Protein AF-A0A069D655-F1 (afdb_monomer_lite)

pLDDT: mean 91.8, std 6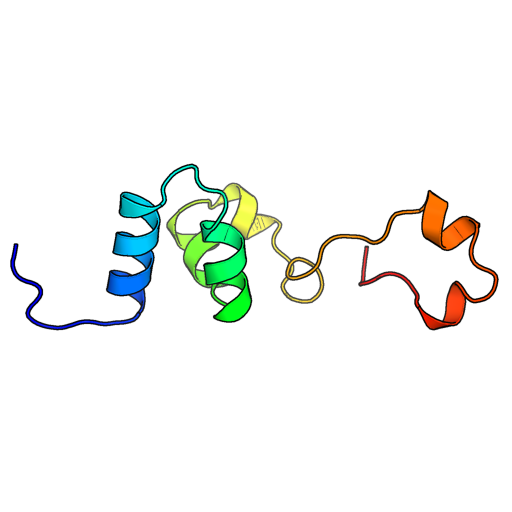.0, range [62.38, 97.25]

Structure (mmCIF, N/CA/C/O backbone):
data_AF-A0A069D655-F1
#
_entry.id   AF-A0A069D655-F1
#
loop_
_atom_site.group_PDB
_atom_site.id
_atom_site.type_symbol
_atom_site.label_atom_id
_atom_site.label_alt_id
_atom_site.label_comp_id
_atom_site.label_asym_id
_atom_site.label_entity_id
_atom_site.label_seq_id
_atom_site.pdbx_PDB_ins_code
_atom_site.Cartn_x
_atom_site.Cartn_y
_atom_site.Cartn_z
_atom_site.occupancy
_atom_site.B_iso_or_equiv
_atom_site.auth_seq_id
_atom_site.auth_comp_id
_atom_site.auth_asym_id
_atom_site.auth_atom_id
_atom_site.pdbx_PDB_model_num
ATOM 1 N N . MET A 1 1 ? -25.363 -1.831 15.913 1.00 62.38 1 MET A N 1
ATOM 2 C CA . MET A 1 1 ? -24.838 -0.583 16.513 1.00 62.38 1 MET A CA 1
ATOM 3 C C . MET A 1 1 ? -25.102 0.543 15.526 1.00 62.38 1 MET A C 1
ATOM 5 O O . MET A 1 1 ? -24.808 0.354 14.356 1.00 62.38 1 MET A O 1
ATOM 9 N N . LYS A 1 2 ? -25.718 1.655 15.944 1.00 74.69 2 LYS A N 1
ATOM 10 C CA . LYS A 1 2 ? -25.916 2.823 15.071 1.00 74.69 2 LYS A CA 1
ATOM 11 C C . LYS A 1 2 ? -24.687 3.720 15.217 1.00 74.69 2 LYS A C 1
ATOM 13 O O . LYS A 1 2 ? -24.393 4.126 16.337 1.00 74.69 2 LYS A O 1
ATOM 18 N N . LEU A 1 3 ? -23.961 3.981 14.130 1.00 71.94 3 LEU A N 1
ATOM 19 C CA . LEU A 1 3 ? -22.840 4.923 14.147 1.00 71.94 3 LEU A CA 1
ATOM 20 C C . LEU A 1 3 ? -23.393 6.321 14.455 1.00 71.94 3 LEU A C 1
ATOM 22 O O . LEU A 1 3 ? -24.250 6.825 13.730 1.00 71.94 3 LEU A O 1
ATOM 26 N N . THR A 1 4 ? -22.959 6.915 15.565 1.00 81.62 4 THR A N 1
ATOM 27 C CA . THR A 1 4 ? -23.340 8.283 15.965 1.00 81.62 4 THR A CA 1
ATOM 28 C C . THR A 1 4 ? -22.435 9.337 15.334 1.00 81.62 4 THR A C 1
ATOM 30 O O . THR A 1 4 ? -22.810 10.503 15.263 1.00 81.62 4 THR A O 1
ATOM 33 N N . THR A 1 5 ? -21.270 8.909 14.851 1.00 82.69 5 THR A N 1
ATOM 34 C CA . THR A 1 5 ? -20.249 9.731 14.205 1.00 82.69 5 THR A CA 1
ATOM 35 C C . THR A 1 5 ? -19.571 8.874 13.139 1.00 82.69 5 THR A C 1
ATOM 37 O O . THR A 1 5 ? -19.332 7.689 13.374 1.00 82.69 5 THR A O 1
ATOM 40 N N . VAL A 1 6 ? -19.300 9.451 11.969 1.00 85.25 6 VAL A N 1
ATOM 41 C CA . VAL A 1 6 ? -18.598 8.775 10.870 1.00 85.25 6 VAL A CA 1
ATOM 42 C C . VAL A 1 6 ? -17.278 9.495 10.650 1.00 85.25 6 VAL A C 1
ATOM 44 O O . VAL A 1 6 ? -17.271 10.668 10.281 1.00 85.25 6 VAL A O 1
ATOM 47 N N . ASP A 1 7 ? -16.182 8.788 10.893 1.00 91.25 7 ASP A N 1
ATOM 48 C CA . ASP A 1 7 ? -14.826 9.207 10.566 1.00 91.25 7 ASP A CA 1
ATOM 49 C C . ASP A 1 7 ? -14.213 8.268 9.516 1.00 91.25 7 ASP A C 1
ATOM 51 O O . ASP A 1 7 ? -14.820 7.283 9.080 1.00 91.25 7 ASP A O 1
ATOM 55 N N . GLU A 1 8 ? -13.012 8.605 9.054 1.00 92.56 8 GLU A N 1
ATOM 56 C CA . GLU A 1 8 ? -12.345 7.851 7.996 1.00 92.56 8 GLU A CA 1
ATOM 57 C C . GLU A 1 8 ? -11.973 6.424 8.431 1.00 92.56 8 GLU A C 1
ATOM 59 O O . GLU A 1 8 ? -12.054 5.489 7.633 1.00 92.56 8 GLU A O 1
ATOM 64 N N . GLU A 1 9 ? -11.662 6.225 9.713 1.00 91.75 9 GLU A N 1
ATOM 65 C CA . GLU A 1 9 ? -11.387 4.901 10.272 1.00 91.75 9 GLU A CA 1
ATOM 66 C C . GLU A 1 9 ? -12.623 3.999 10.185 1.00 91.75 9 GLU A C 1
ATOM 68 O O . GLU A 1 9 ? -12.510 2.862 9.717 1.00 91.75 9 GLU A O 1
ATOM 73 N N . GLY A 1 10 ? -13.805 4.523 10.531 1.00 92.25 10 GLY A N 1
ATOM 74 C CA . GLY A 1 10 ? -15.077 3.825 10.362 1.00 92.25 10 GLY A CA 1
ATOM 75 C C . GLY A 1 10 ? -15.370 3.481 8.901 1.00 92.25 10 GLY A C 1
ATOM 76 O O . GLY A 1 10 ? -15.757 2.351 8.602 1.00 92.25 10 GLY A O 1
ATOM 77 N N . ILE A 1 11 ? -15.111 4.407 7.970 1.00 92.19 11 ILE A N 1
ATOM 78 C CA . ILE A 1 11 ? -15.258 4.147 6.527 1.00 92.19 11 ILE A CA 1
ATOM 79 C C . ILE A 1 11 ? -14.322 3.018 6.089 1.00 92.19 11 ILE A C 1
ATOM 81 O O . ILE A 1 11 ? -14.741 2.100 5.381 1.00 92.19 11 ILE A O 1
ATOM 85 N N . PHE A 1 12 ? -13.055 3.055 6.501 1.00 95.00 12 PHE A N 1
ATOM 86 C CA . PHE A 1 12 ? -12.112 2.000 6.165 1.00 95.00 12 PHE A CA 1
ATOM 87 C C . PHE A 1 12 ? -12.530 0.657 6.758 1.00 95.00 12 PHE A C 1
ATOM 89 O O . PHE A 1 12 ? -12.368 -0.362 6.088 1.00 95.00 12 PHE A O 1
ATOM 96 N N . ASP A 1 13 ? -13.032 0.617 7.983 1.00 92.44 13 ASP A N 1
ATOM 97 C CA . ASP A 1 13 ? -13.449 -0.637 8.603 1.00 92.44 13 ASP A CA 1
ATOM 98 C C . ASP A 1 13 ? -14.675 -1.236 7.900 1.00 92.44 13 ASP A C 1
ATOM 100 O O . ASP A 1 13 ? -14.675 -2.437 7.626 1.00 92.44 13 ASP A O 1
ATOM 104 N N . GLU A 1 14 ? -15.656 -0.421 7.494 1.00 92.81 14 GLU A N 1
ATOM 105 C CA . GLU A 1 14 ? -16.784 -0.919 6.693 1.00 92.81 14 GLU A CA 1
ATOM 106 C C . GLU A 1 14 ? -16.347 -1.419 5.317 1.00 92.81 14 GLU A C 1
ATOM 108 O O . GLU A 1 14 ? -16.734 -2.513 4.913 1.00 92.81 14 GLU A O 1
ATOM 113 N N . TYR A 1 15 ? -15.463 -0.696 4.623 1.00 95.06 15 TYR A N 1
ATOM 114 C CA . TYR A 1 15 ? -14.902 -1.167 3.352 1.00 95.06 15 TYR A CA 1
ATOM 115 C C . TYR A 1 15 ? -14.168 -2.505 3.493 1.00 95.06 15 TYR A C 1
ATOM 117 O O . TYR A 1 15 ? -14.184 -3.318 2.573 1.00 95.06 15 TYR A O 1
ATOM 125 N N . ALA A 1 16 ? -13.479 -2.723 4.617 1.00 93.81 16 ALA A N 1
ATOM 126 C CA . ALA A 1 16 ? -12.761 -3.967 4.865 1.00 93.81 16 ALA A CA 1
ATOM 127 C C . ALA A 1 16 ? -13.704 -5.148 5.131 1.00 93.81 16 ALA A C 1
ATOM 129 O O . ALA A 1 16 ? -13.346 -6.274 4.790 1.00 93.81 16 ALA A O 1
ATOM 130 N N . ARG A 1 17 ? -14.870 -4.896 5.741 1.00 94.12 17 ARG A N 1
ATOM 131 C CA . ARG A 1 17 ? -15.898 -5.910 6.008 1.00 94.12 17 ARG A CA 1
ATOM 132 C C . ARG A 1 17 ? -16.703 -6.250 4.762 1.00 94.12 17 ARG A C 1
ATOM 134 O O . ARG A 1 17 ? -16.786 -7.421 4.415 1.00 94.12 17 ARG A O 1
ATOM 141 N N . GLU A 1 18 ? -17.260 -5.232 4.113 1.00 96.19 18 GLU A N 1
ATOM 142 C CA . GLU A 1 18 ? -18.189 -5.404 2.995 1.00 96.19 18 GLU A CA 1
ATOM 143 C C . GLU A 1 18 ? -17.482 -5.964 1.761 1.00 96.19 18 GLU A C 1
ATOM 145 O O . GLU A 1 18 ? -17.941 -6.933 1.176 1.00 96.19 18 GLU A O 1
ATOM 150 N N . LEU A 1 19 ? -16.321 -5.402 1.406 1.00 96.44 19 LEU A N 1
ATOM 151 C CA . LEU A 1 19 ? -15.595 -5.746 0.175 1.00 96.44 19 LEU A CA 1
ATOM 152 C C . LEU A 1 19 ? -14.408 -6.681 0.444 1.00 96.44 19 LEU A C 1
ATOM 154 O O . LEU A 1 19 ? -13.370 -6.626 -0.233 1.00 96.44 19 LEU A O 1
ATOM 158 N N . CYS A 1 20 ? -14.506 -7.494 1.498 1.00 95.44 20 CYS A N 1
ATOM 159 C CA . CYS A 1 20 ? -13.441 -8.409 1.879 1.00 95.44 20 CYS A CA 1
ATOM 160 C C . CYS A 1 20 ? -13.198 -9.437 0.764 1.00 95.44 20 CYS A C 1
ATOM 162 O O . CYS A 1 20 ? -14.110 -10.13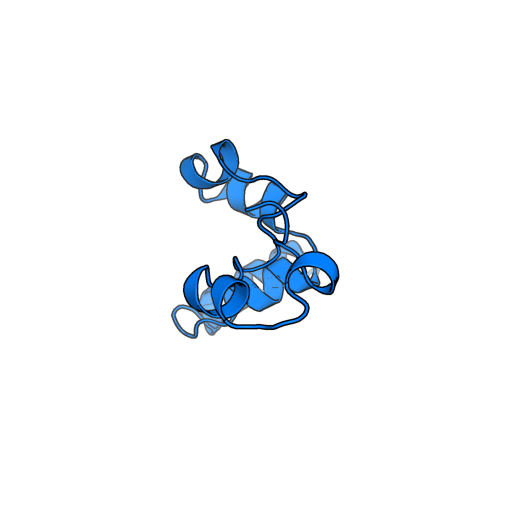2 0.334 1.00 95.44 20 CYS A O 1
ATOM 164 N N . GLY A 1 21 ? -11.953 -9.554 0.297 1.00 94.62 21 GLY A N 1
ATOM 165 C CA . GLY A 1 21 ? -11.599 -10.476 -0.789 1.00 94.62 21 GLY A CA 1
ATOM 166 C C . GLY A 1 21 ? -11.848 -9.938 -2.203 1.00 94.62 21 GLY A C 1
ATOM 167 O O . GLY A 1 21 ? -11.436 -10.579 -3.162 1.00 94.62 21 GLY A O 1
ATOM 168 N N . GLU A 1 22 ? -12.405 -8.735 -2.354 1.00 96.75 22 GLU A N 1
ATOM 169 C CA . GLU A 1 22 ? -12.715 -8.136 -3.664 1.00 96.75 22 GLU A CA 1
ATOM 170 C C . GLU A 1 22 ? -11.606 -7.217 -4.207 1.00 96.75 22 GLU A C 1
ATOM 172 O O . GLU A 1 22 ? -11.831 -6.368 -5.065 1.00 96.75 22 GLU A O 1
ATOM 177 N N . PHE A 1 23 ? -10.380 -7.343 -3.689 1.00 93.12 23 PHE A N 1
ATOM 178 C CA . PHE A 1 23 ? -9.182 -6.619 -4.154 1.00 93.12 23 PHE A CA 1
ATOM 179 C C . PHE A 1 23 ? -9.255 -5.073 -4.110 1.00 93.12 23 PHE A C 1
ATOM 181 O O . PHE A 1 23 ? -8.316 -4.391 -4.522 1.00 93.12 23 PHE A O 1
ATOM 188 N N . SER A 1 24 ? -10.311 -4.496 -3.535 1.00 94.62 24 SER A N 1
ATOM 189 C CA . SER A 1 24 ? -10.541 -3.046 -3.452 1.00 94.62 24 SER A CA 1
ATOM 190 C C . SER A 1 24 ? -9.704 -2.362 -2.362 1.00 94.62 24 SER A C 1
ATOM 192 O O . SER A 1 24 ? -9.338 -1.186 -2.478 1.00 94.62 24 SER A O 1
ATOM 194 N N . ARG A 1 25 ? -9.340 -3.111 -1.310 1.00 94.81 25 ARG A N 1
ATOM 195 C CA . ARG A 1 25 ? -8.688 -2.582 -0.104 1.00 94.81 25 ARG A CA 1
ATOM 196 C C . ARG A 1 25 ? -7.386 -1.840 -0.395 1.00 94.81 25 ARG A C 1
ATOM 198 O O . ARG A 1 25 ? -7.154 -0.770 0.161 1.00 94.81 25 ARG A O 1
ATOM 205 N N . TRP A 1 26 ? -6.547 -2.386 -1.274 1.00 93.00 26 TRP A N 1
ATOM 206 C CA . TRP A 1 26 ? -5.260 -1.774 -1.609 1.00 93.00 26 TRP A CA 1
ATOM 207 C C . TRP A 1 26 ? -5.440 -0.411 -2.286 1.00 93.00 26 TRP A C 1
ATOM 209 O O . TRP A 1 26 ? -4.781 0.557 -1.913 1.00 93.00 26 TRP A O 1
ATOM 219 N N . ALA A 1 27 ? -6.349 -0.315 -3.260 1.00 94.69 27 ALA A N 1
ATOM 220 C CA . ALA A 1 27 ? 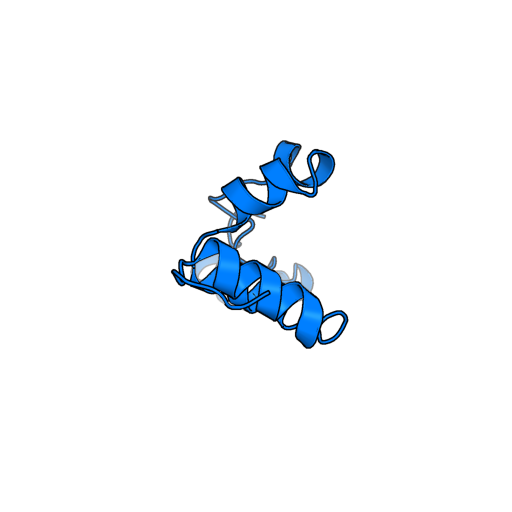-6.606 0.928 -3.983 1.00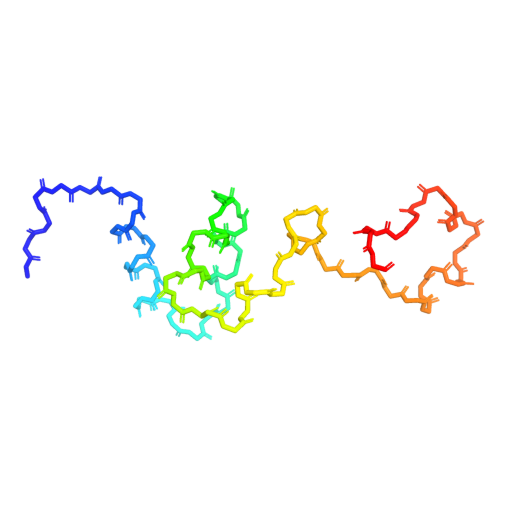 94.69 27 ALA A CA 1
ATOM 221 C C . ALA A 1 27 ? -7.188 2.016 -3.064 1.00 94.69 27 ALA A C 1
ATOM 223 O O . ALA A 1 27 ? -6.780 3.175 -3.158 1.00 94.69 27 ALA A O 1
ATOM 224 N N . LEU A 1 28 ? -8.081 1.635 -2.142 1.00 96.38 28 LEU A N 1
ATOM 225 C CA . LEU A 1 28 ? -8.645 2.538 -1.136 1.00 96.38 28 LEU A CA 1
ATOM 226 C C . LEU A 1 28 ? -7.563 3.127 -0.222 1.00 96.38 28 LEU A C 1
ATOM 228 O O . LEU A 1 28 ? -7.472 4.340 -0.081 1.00 96.38 28 LEU A O 1
ATOM 232 N N . LEU A 1 29 ? -6.721 2.288 0.381 1.00 96.31 29 LEU A N 1
ATOM 233 C CA . LEU A 1 29 ? -5.683 2.783 1.290 1.00 96.31 29 LEU A CA 1
ATOM 234 C C . LEU A 1 29 ? -4.624 3.611 0.547 1.00 96.31 29 LEU A C 1
ATOM 236 O O . LEU A 1 29 ? -4.163 4.631 1.053 1.00 96.31 29 LEU A O 1
ATOM 240 N N . LYS A 1 30 ? -4.293 3.222 -0.691 1.00 96.00 30 LYS A N 1
ATOM 241 C CA . LYS A 1 30 ? -3.365 3.957 -1.556 1.00 96.00 30 LYS A CA 1
ATOM 242 C C . LYS A 1 30 ? -3.842 5.378 -1.856 1.00 96.00 30 LYS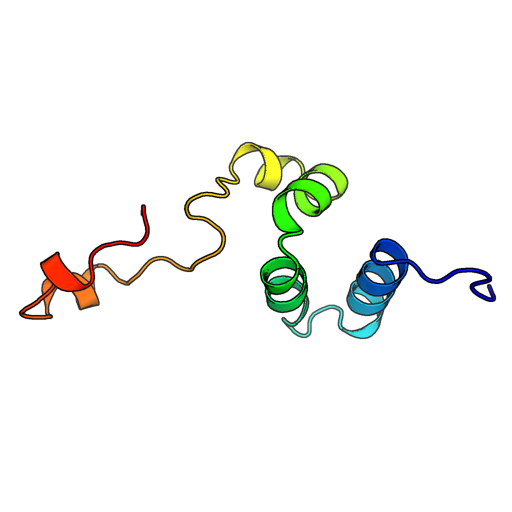 A C 1
ATOM 244 O O . LYS A 1 30 ? -3.041 6.306 -1.750 1.00 96.00 30 LYS A O 1
ATOM 249 N N . ARG A 1 31 ? -5.106 5.551 -2.269 1.00 95.88 31 ARG A N 1
ATOM 250 C CA . ARG A 1 31 ? -5.636 6.870 -2.670 1.00 95.88 31 ARG A CA 1
ATOM 251 C C . ARG A 1 31 ? -5.716 7.852 -1.499 1.00 95.88 31 ARG A C 1
ATOM 253 O O . ARG A 1 31 ? -5.589 9.047 -1.719 1.00 95.88 31 ARG A O 1
ATOM 260 N N . HIS A 1 32 ? -5.873 7.330 -0.285 1.00 96.50 32 HIS A N 1
ATOM 261 C CA . HIS A 1 32 ? -5.950 8.106 0.954 1.00 96.50 32 HIS A CA 1
ATOM 262 C C . HIS A 1 32 ? -4.619 8.202 1.705 1.00 96.50 32 HIS A C 1
ATOM 264 O O . HIS A 1 32 ? -4.578 8.734 2.803 1.00 96.50 32 HIS A O 1
ATOM 270 N N . LYS A 1 33 ? -3.521 7.689 1.131 1.00 95.94 33 LYS A N 1
ATOM 271 C CA . LYS A 1 33 ? -2.187 7.706 1.759 1.00 95.94 33 LYS A CA 1
ATOM 272 C C . LYS A 1 33 ? -2.161 7.109 3.177 1.00 95.94 33 LYS A C 1
ATOM 274 O O . LYS A 1 33 ? -1.464 7.598 4.054 1.00 95.94 33 LYS A O 1
ATOM 279 N N . ALA A 1 34 ? -2.899 6.017 3.373 1.00 96.75 34 ALA A N 1
ATOM 280 C CA . ALA A 1 34 ? -3.142 5.430 4.690 1.00 96.75 34 ALA A CA 1
ATOM 281 C C . ALA A 1 34 ? -2.358 4.127 4.955 1.00 96.75 34 ALA A C 1
ATOM 283 O O . ALA A 1 34 ? -2.688 3.390 5.885 1.00 96.75 34 ALA A O 1
ATOM 284 N N . PHE A 1 35 ? -1.366 3.762 4.133 1.00 96.62 35 PHE A N 1
ATOM 285 C CA . PHE A 1 35 ? -0.680 2.476 4.317 1.00 96.62 35 PHE A CA 1
ATOM 286 C C . PHE A 1 35 ? 0.133 2.423 5.607 1.00 96.62 35 PHE A C 1
ATOM 288 O O . PHE A 1 35 ? 0.024 1.439 6.326 1.00 96.62 35 PHE A O 1
ATOM 295 N N . GLU A 1 36 ? 0.907 3.454 5.916 1.00 94.81 36 GLU A N 1
ATOM 296 C CA . GLU A 1 36 ? 1.784 3.526 7.083 1.00 94.81 36 GLU A CA 1
ATOM 297 C C . GLU A 1 36 ? 0.997 3.254 8.373 1.00 94.81 36 GLU A C 1
ATOM 299 O O . GLU A 1 36 ? 1.302 2.309 9.106 1.00 94.81 36 GLU A O 1
ATOM 304 N N . ASP A 1 37 ? -0.089 4.002 8.578 1.00 95.19 37 ASP A N 1
ATOM 305 C CA . ASP A 1 37 ? -0.927 3.892 9.771 1.00 95.19 37 ASP A CA 1
ATOM 306 C C . ASP A 1 37 ? -1.666 2.551 9.836 1.00 95.19 37 ASP A C 1
ATOM 308 O O . ASP A 1 37 ? -1.713 1.896 10.881 1.00 95.19 37 ASP A O 1
ATOM 312 N N . ARG A 1 38 ? -2.248 2.096 8.718 1.00 95.56 38 ARG A N 1
ATOM 313 C CA . ARG A 1 38 ? -3.061 0.868 8.707 1.00 95.56 38 ARG A CA 1
ATOM 314 C C . ARG A 1 38 ? -2.187 -0.386 8.769 1.00 95.56 38 ARG A C 1
ATOM 316 O O . ARG A 1 38 ? -2.561 -1.352 9.432 1.00 95.56 38 ARG A O 1
ATOM 323 N N . LEU A 1 39 ? -1.014 -0.391 8.136 1.00 96.06 39 LEU A N 1
ATOM 324 C CA . LEU A 1 39 ? -0.057 -1.491 8.259 1.00 96.06 39 LEU A CA 1
ATOM 325 C C . LEU A 1 39 ? 0.481 -1.576 9.687 1.00 96.06 39 LEU A C 1
ATOM 327 O O . LEU A 1 39 ? 0.532 -2.677 10.227 1.00 96.06 39 LEU A O 1
ATOM 331 N N . ALA A 1 40 ? 0.807 -0.451 10.333 1.00 95.88 40 ALA A N 1
ATOM 332 C CA . ALA A 1 40 ? 1.256 -0.457 11.725 1.00 95.88 40 ALA A CA 1
ATOM 333 C C . ALA A 1 40 ? 0.214 -1.080 12.674 1.00 95.88 40 ALA A C 1
ATOM 335 O O . ALA A 1 40 ? 0.576 -1.853 13.559 1.00 95.88 40 ALA A O 1
ATOM 336 N N . LYS A 1 41 ? -1.080 -0.803 12.453 1.00 95.00 41 LYS A N 1
ATOM 337 C CA . LYS A 1 41 ? -2.180 -1.346 13.269 1.00 95.00 41 LYS A CA 1
ATOM 338 C C . LYS A 1 41 ? -2.449 -2.836 13.036 1.00 95.00 41 LYS A C 1
ATOM 340 O O . LYS A 1 41 ? -2.727 -3.554 13.991 1.00 95.00 41 LYS A O 1
ATOM 345 N N . TYR A 1 42 ? -2.409 -3.300 11.784 1.00 94.06 42 TYR A N 1
ATOM 346 C CA . TYR A 1 42 ? -2.970 -4.613 11.423 1.00 94.06 42 TYR A CA 1
ATOM 347 C C . TYR A 1 42 ? -1.967 -5.595 10.798 1.00 94.06 42 TYR A C 1
ATOM 349 O O . TYR A 1 42 ? -2.272 -6.779 10.674 1.00 94.06 42 TYR A O 1
ATOM 357 N N . ASN A 1 43 ? -0.776 -5.145 10.393 1.00 94.88 43 ASN A N 1
ATOM 358 C CA . ASN A 1 43 ? 0.258 -5.989 9.791 1.00 94.88 43 ASN A CA 1
ATOM 359 C C . ASN A 1 43 ? 1.670 -5.464 10.102 1.00 94.88 43 ASN A C 1
ATOM 361 O O . ASN A 1 43 ? 2.375 -4.938 9.237 1.00 94.88 43 ASN A O 1
ATOM 365 N N . VAL A 1 44 ? 2.097 -5.663 11.351 1.00 95.50 44 VAL A N 1
ATOM 366 C CA . VAL A 1 44 ? 3.393 -5.193 11.873 1.00 95.50 44 VAL A CA 1
ATOM 367 C C . VAL A 1 44 ? 4.594 -5.669 11.050 1.00 95.50 44 VAL A C 1
ATOM 369 O O . VAL A 1 44 ? 5.573 -4.942 10.902 1.00 95.50 44 VAL A O 1
ATOM 372 N N . ARG A 1 45 ? 4.508 -6.864 10.450 1.00 96.12 45 ARG A N 1
ATOM 373 C CA . ARG A 1 45 ? 5.564 -7.396 9.580 1.00 96.12 45 ARG A CA 1
ATOM 374 C C . ARG A 1 45 ? 5.706 -6.562 8.310 1.00 96.12 45 ARG A C 1
ATOM 376 O O . ARG A 1 45 ? 6.821 -6.224 7.931 1.00 96.12 45 ARG A O 1
ATOM 383 N N . ALA A 1 46 ? 4.593 -6.248 7.650 1.00 95.25 46 ALA A N 1
ATOM 384 C CA . ALA A 1 46 ? 4.615 -5.409 6.458 1.00 95.25 46 ALA A CA 1
ATOM 385 C C . ALA A 1 46 ? 4.997 -3.963 6.797 1.00 95.25 46 ALA A C 1
ATOM 387 O O . ALA A 1 46 ? 5.765 -3.362 6.053 1.00 95.25 46 ALA A O 1
ATOM 388 N N . ALA A 1 47 ? 4.529 -3.436 7.934 1.00 97.25 47 ALA A N 1
ATOM 389 C CA . ALA A 1 47 ? 4.882 -2.097 8.403 1.00 97.25 47 ALA A CA 1
ATOM 390 C C . ALA A 1 47 ? 6.402 -1.916 8.540 1.00 97.25 47 ALA A C 1
ATOM 392 O O . ALA A 1 47 ? 6.943 -0.924 8.065 1.00 97.25 47 ALA A O 1
ATOM 393 N N . ALA A 1 48 ? 7.103 -2.912 9.095 1.00 97.00 48 ALA A N 1
ATOM 394 C CA . ALA A 1 48 ? 8.557 -2.870 9.271 1.00 97.00 48 ALA A CA 1
ATOM 395 C C . ALA A 1 48 ? 9.354 -2.801 7.953 1.00 97.00 48 ALA A C 1
ATOM 397 O O . ALA A 1 48 ? 10.521 -2.421 7.958 1.00 97.00 48 ALA A O 1
ATOM 398 N N . SER A 1 49 ? 8.759 -3.197 6.826 1.00 95.31 49 SER A N 1
ATOM 399 C CA . SER A 1 49 ? 9.402 -3.179 5.503 1.00 95.31 49 SER A CA 1
ATOM 400 C C . SER A 1 49 ? 8.804 -2.142 4.552 1.00 9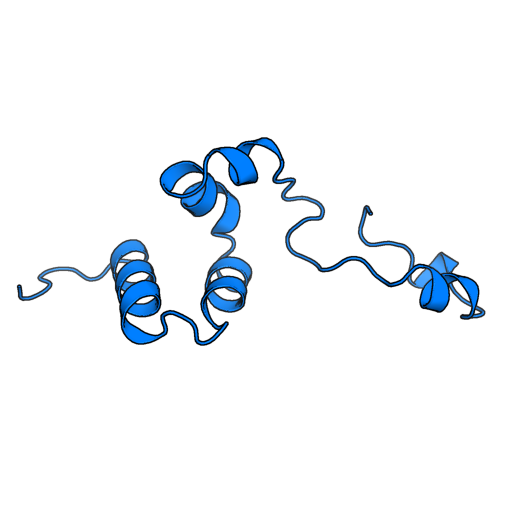5.31 49 SER A C 1
ATOM 402 O O . SER A 1 49 ? 9.280 -2.012 3.424 1.00 95.31 49 SER A O 1
ATOM 404 N N . PHE A 1 50 ? 7.761 -1.422 4.973 1.00 95.75 50 PHE A N 1
ATOM 405 C CA . PHE A 1 50 ? 7.087 -0.450 4.128 1.00 95.75 50 PHE A CA 1
ATOM 406 C C . PHE A 1 50 ? 7.925 0.823 4.003 1.00 95.75 50 PHE A C 1
ATOM 408 O O . PHE A 1 50 ? 8.273 1.466 4.989 1.00 95.75 50 PHE A O 1
ATOM 415 N N . ASN A 1 51 ? 8.219 1.206 2.766 1.00 94.81 51 ASN A N 1
ATOM 416 C CA . ASN A 1 51 ? 8.881 2.452 2.423 1.00 94.81 51 ASN A CA 1
ATOM 417 C C . ASN A 1 51 ? 7.930 3.319 1.589 1.00 94.81 51 ASN A C 1
ATOM 419 O O . ASN A 1 51 ? 7.647 3.020 0.424 1.00 94.81 51 ASN A O 1
ATOM 423 N N . SER A 1 52 ? 7.473 4.418 2.184 1.00 93.81 52 SER A N 1
ATOM 424 C CA . SER A 1 52 ? 6.517 5.352 1.591 1.00 93.81 52 SER A CA 1
ATOM 425 C C . SER A 1 52 ? 7.015 6.026 0.310 1.00 93.81 52 SER A C 1
ATOM 427 O O . SER A 1 52 ? 6.195 6.398 -0.531 1.00 93.81 52 SER A O 1
ATOM 429 N N . SER A 1 53 ? 8.333 6.116 0.091 1.00 92.44 53 SER A N 1
ATOM 430 C CA . SER A 1 53 ? 8.883 6.700 -1.137 1.00 92.44 53 SER A CA 1
ATOM 431 C C . SER A 1 53 ? 8.701 5.810 -2.370 1.00 92.44 53 SER A C 1
ATOM 433 O O . SER A 1 53 ? 8.709 6.326 -3.484 1.00 92.44 53 SER A O 1
ATOM 435 N N . LYS A 1 54 ? 8.484 4.495 -2.195 1.00 92.12 54 LYS A N 1
ATOM 436 C CA . LYS A 1 54 ? 8.381 3.528 -3.309 1.00 92.12 54 LYS A CA 1
ATOM 437 C C . LYS A 1 54 ? 7.147 2.621 -3.274 1.00 92.12 54 LYS A C 1
ATOM 439 O O . LYS A 1 54 ? 6.561 2.324 -4.314 1.00 92.12 54 LYS A O 1
ATOM 444 N N . ASN A 1 55 ? 6.682 2.198 -2.096 1.00 94.50 55 ASN A N 1
ATOM 445 C CA . ASN A 1 55 ? 5.686 1.123 -1.966 1.00 94.50 55 ASN A CA 1
ATOM 446 C C . ASN A 1 55 ? 4.233 1.527 -2.246 1.00 94.50 55 ASN A C 1
ATOM 448 O O . ASN A 1 55 ? 3.348 0.672 -2.289 1.00 94.50 55 ASN A O 1
ATOM 452 N N . TYR A 1 56 ? 3.984 2.801 -2.542 1.00 94.94 56 TYR A N 1
ATOM 453 C CA . TYR A 1 56 ? 2.707 3.234 -3.106 1.00 94.94 56 TYR A CA 1
ATOM 454 C C . TYR A 1 56 ? 2.520 2.801 -4.566 1.00 94.94 56 TYR A C 1
ATOM 456 O O . TYR A 1 56 ? 1.385 2.730 -5.052 1.00 94.94 56 TYR A O 1
ATOM 464 N N . LEU A 1 57 ? 3.601 2.504 -5.285 1.00 92.81 57 LEU A N 1
ATOM 465 C CA . LEU A 1 57 ? 3.576 2.103 -6.688 1.00 92.81 57 LEU A CA 1
ATOM 466 C C . LEU A 1 57 ? 4.105 0.671 -6.851 1.00 92.81 57 LEU A C 1
ATOM 468 O O . LEU A 1 57 ? 4.853 0.165 -6.014 1.00 92.81 57 LEU A O 1
ATOM 472 N N . ARG A 1 58 ? 3.668 0.000 -7.923 1.00 91.06 58 ARG A N 1
ATOM 473 C CA . ARG A 1 58 ? 4.173 -1.327 -8.300 1.00 91.06 58 ARG A CA 1
ATOM 474 C C . ARG A 1 58 ? 5.491 -1.159 -9.065 1.00 91.06 58 ARG A C 1
ATOM 476 O O . ARG A 1 58 ? 5.553 -0.216 -9.852 1.00 91.06 58 ARG A O 1
ATOM 483 N N . PRO A 1 59 ? 6.493 -2.032 -8.868 1.00 92.19 59 PRO A N 1
ATOM 484 C CA . PRO A 1 59 ? 7.713 -2.011 -9.671 1.00 92.19 59 PRO A CA 1
ATOM 485 C C . PRO A 1 59 ? 7.389 -2.112 -11.161 1.00 92.19 59 PRO A C 1
ATOM 487 O O . PRO A 1 59 ? 6.472 -2.845 -11.542 1.00 92.19 59 PRO A O 1
ATOM 490 N N . ILE A 1 60 ? 8.152 -1.404 -11.989 1.00 91.12 60 ILE A N 1
ATOM 491 C CA . ILE A 1 60 ? 8.136 -1.628 -13.436 1.00 91.12 60 ILE A CA 1
ATOM 492 C C . ILE A 1 60 ? 8.945 -2.898 -13.729 1.00 91.12 60 ILE A C 1
ATOM 494 O O . ILE A 1 60 ? 9.963 -3.149 -13.086 1.00 91.12 60 ILE A O 1
ATOM 498 N N . SER A 1 61 ? 8.465 -3.726 -14.661 1.00 91.19 61 SER A N 1
ATOM 499 C CA . SER A 1 61 ? 9.160 -4.959 -15.047 1.00 91.19 61 SER A CA 1
ATOM 500 C C . SER A 1 61 ? 10.554 -4.654 -15.596 1.00 91.19 61 SER A C 1
ATOM 502 O O . SER A 1 61 ? 10.703 -3.771 -16.443 1.00 91.19 61 SER A O 1
ATOM 504 N N . TYR A 1 62 ? 11.551 -5.426 -15.162 1.00 91.12 62 TYR A N 1
ATOM 505 C CA . TYR A 1 62 ? 12.906 -5.340 -15.704 1.00 91.12 62 TYR A CA 1
ATOM 506 C C . TYR A 1 62 ? 12.926 -5.637 -17.206 1.00 91.12 62 TYR A C 1
ATOM 508 O O . TYR A 1 62 ? 13.509 -4.871 -17.965 1.00 91.12 62 TYR A O 1
ATOM 516 N N . ASP A 1 63 ? 12.219 -6.684 -17.643 1.00 93.94 63 ASP A N 1
ATOM 517 C CA . ASP A 1 63 ? 12.158 -7.062 -19.058 1.00 93.94 63 ASP A CA 1
ATOM 518 C C . ASP A 1 63 ? 11.627 -5.908 -19.913 1.00 93.94 63 ASP A C 1
ATOM 520 O O . ASP A 1 63 ? 12.193 -5.606 -20.958 1.00 93.94 63 ASP A O 1
ATOM 524 N N . PHE A 1 64 ? 10.603 -5.200 -19.425 1.00 92.75 64 PHE A N 1
ATOM 525 C CA . PHE A 1 64 ? 10.069 -4.022 -20.107 1.00 92.75 64 PHE A CA 1
ATOM 526 C C . PHE A 1 64 ? 11.117 -2.909 -20.202 1.00 92.75 64 PHE A C 1
ATOM 528 O O . PHE A 1 64 ? 11.378 -2.408 -21.291 1.00 92.75 64 PHE A O 1
ATOM 535 N N . LEU A 1 65 ? 11.757 -2.556 -19.081 1.00 91.56 65 LEU A N 1
ATOM 536 C CA . LEU A 1 65 ? 12.773 -1.501 -19.051 1.00 91.56 65 LEU A CA 1
ATOM 537 C C . LEU A 1 65 ? 14.000 -1.836 -19.906 1.00 91.56 65 LEU A C 1
ATOM 539 O O . LEU A 1 65 ? 14.590 -0.939 -20.488 1.00 91.56 65 LEU A O 1
ATOM 543 N N . SER A 1 66 ? 14.366 -3.113 -20.021 1.00 91.69 66 SER A N 1
ATOM 544 C CA . SER A 1 66 ? 15.491 -3.555 -20.855 1.00 91.69 66 SER A CA 1
ATOM 545 C C . SER A 1 66 ? 15.213 -3.513 -22.362 1.00 91.69 66 SER A C 1
ATOM 547 O O . SER A 1 66 ? 16.149 -3.603 -23.152 1.00 91.69 66 SER A O 1
ATOM 549 N N . GLN A 1 67 ? 13.941 -3.417 -22.761 1.00 94.44 67 GLN A N 1
ATOM 550 C CA . GLN A 1 67 ? 13.508 -3.493 -24.159 1.00 94.44 67 GLN A CA 1
ATOM 551 C C . GLN A 1 67 ? 13.134 -2.137 -24.756 1.00 94.44 67 GLN A C 1
ATOM 553 O O . GLN A 1 67 ? 13.120 -2.006 -25.977 1.00 94.44 67 GLN A O 1
ATOM 558 N N . ILE A 1 68 ? 12.785 -1.152 -23.927 1.00 92.69 68 ILE A N 1
ATOM 559 C CA . ILE A 1 68 ? 12.421 0.182 -24.406 1.00 92.69 68 ILE A CA 1
ATOM 560 C C . ILE A 1 68 ? 13.667 1.021 -24.701 1.00 92.69 68 ILE A C 1
ATOM 562 O O . ILE A 1 68 ? 14.611 1.056 -23.914 1.00 92.69 68 ILE A O 1
ATOM 566 N N . ASP A 1 69 ? 13.638 1.758 -25.809 1.00 93.31 69 ASP A N 1
ATOM 567 C CA . ASP A 1 69 ? 14.770 2.589 -26.242 1.00 93.31 69 ASP A CA 1
ATOM 568 C C . ASP A 1 69 ? 15.005 3.813 -25.333 1.00 93.31 69 ASP A C 1
ATOM 570 O O . ASP A 1 69 ? 16.082 4.406 -25.353 1.00 93.31 69 ASP A O 1
ATOM 574 N N . ASN A 1 70 ? 14.011 4.201 -24.525 1.00 89.94 70 ASN A N 1
ATOM 575 C CA . ASN A 1 70 ? 14.066 5.347 -23.614 1.00 89.94 70 ASN A CA 1
ATOM 576 C C . ASN A 1 70 ? 13.909 4.950 -22.137 1.00 89.94 70 ASN A C 1
ATOM 578 O O . ASN A 1 70 ? 13.233 5.623 -21.356 1.00 89.94 70 ASN A O 1
ATOM 582 N N . ALA A 1 71 ? 14.562 3.857 -21.739 1.00 87.81 71 ALA A N 1
ATOM 583 C CA . ALA A 1 71 ? 14.564 3.372 -20.359 1.00 87.81 71 ALA A CA 1
ATOM 584 C C . ALA A 1 71 ? 14.986 4.443 -19.339 1.00 87.81 71 ALA A C 1
ATOM 586 O O . ALA A 1 71 ? 14.370 4.550 -18.278 1.00 87.81 71 ALA A O 1
ATOM 587 N N . ASP A 1 72 ? 15.975 5.272 -19.682 1.00 86.12 72 ASP A N 1
ATOM 588 C CA . ASP A 1 72 ? 16.486 6.339 -18.813 1.00 86.12 72 ASP A CA 1
ATOM 589 C C . ASP A 1 72 ? 15.466 7.469 -18.573 1.00 86.12 72 ASP A C 1
ATOM 591 O O . ASP A 1 72 ? 15.528 8.142 -17.546 1.00 86.12 72 ASP A O 1
ATOM 595 N N . GLU A 1 73 ? 14.511 7.674 -19.491 1.00 88.00 73 GLU A N 1
ATOM 596 C CA . GLU A 1 73 ? 13.456 8.689 -19.354 1.00 88.00 73 GLU A CA 1
ATOM 597 C C . GLU A 1 73 ? 12.362 8.237 -18.376 1.00 88.00 73 GLU A C 1
ATOM 599 O O . GLU A 1 73 ? 11.893 9.024 -17.552 1.00 88.00 73 GLU A O 1
ATOM 604 N N . TYR A 1 74 ? 11.956 6.966 -18.451 1.00 81.50 74 TYR A N 1
ATOM 605 C CA . TYR A 1 74 ? 10.882 6.427 -17.613 1.00 81.50 74 TYR A CA 1
ATOM 606 C C . TYR A 1 74 ? 11.375 5.874 -16.267 1.00 81.50 74 TYR A C 1
ATOM 608 O O . TYR A 1 74 ? 10.651 5.972 -15.274 1.00 81.50 74 TYR A O 1
ATOM 616 N N . GLY A 1 75 ? 12.600 5.341 -16.220 1.00 81.12 75 GLY A N 1
ATOM 617 C CA . GLY A 1 75 ? 13.297 4.890 -15.014 1.00 81.12 75 GLY A CA 1
ATOM 618 C C . GLY A 1 75 ? 12.583 3.801 -14.197 1.00 81.12 75 GLY A C 1
ATOM 619 O O . GLY A 1 75 ? 11.530 3.278 -14.564 1.00 81.12 75 GLY A O 1
ATOM 620 N N . THR A 1 76 ? 13.161 3.451 -13.041 1.00 84.75 76 THR A N 1
ATOM 621 C CA . THR A 1 76 ? 12.465 2.663 -12.008 1.00 84.75 76 THR A CA 1
ATOM 622 C C . THR A 1 76 ? 11.859 3.600 -10.967 1.00 84.75 76 THR A C 1
ATOM 624 O O . THR A 1 76 ? 12.394 4.660 -10.646 1.00 84.75 76 THR A O 1
ATOM 627 N N . ASN A 1 77 ? 10.741 3.203 -10.367 1.00 86.06 77 ASN A N 1
ATOM 628 C CA . ASN A 1 77 ? 10.100 3.937 -9.276 1.00 86.06 77 ASN A CA 1
ATOM 629 C C . ASN A 1 77 ? 10.723 3.624 -7.901 1.00 86.06 77 ASN A C 1
ATOM 631 O O . ASN A 1 77 ? 10.006 3.428 -6.916 1.00 86.06 77 ASN A O 1
ATOM 635 N N . GLY A 1 78 ? 12.057 3.564 -7.838 1.00 84.06 78 GLY A N 1
ATOM 636 C CA . GLY A 1 78 ? 12.814 3.299 -6.609 1.00 84.06 78 GLY A CA 1
ATOM 637 C C . GLY A 1 78 ? 12.887 1.822 -6.208 1.00 84.06 78 GLY A C 1
ATOM 638 O O . GLY A 1 78 ? 13.108 1.519 -5.028 1.00 84.06 78 GLY A O 1
ATOM 639 N N . TYR A 1 79 ? 12.666 0.922 -7.169 1.00 85.00 79 TYR A N 1
ATOM 640 C CA . TYR A 1 79 ? 12.880 -0.522 -7.042 1.00 85.00 79 TYR A CA 1
ATOM 641 C C . TYR A 1 79 ? 14.117 -0.962 -7.810 1.00 85.00 79 TYR A C 1
ATOM 643 O O . TYR A 1 79 ? 14.450 -0.284 -8.812 1.00 85.00 79 TYR A O 1
#

Radius of gyration: 17.01 Å; chains: 1; bounding box: 42×20×43 Å

Sequence (79 aa):
MKLTTVDEEGIFDEYARELCGEFSRWALLKRHKAFEDRLAKYNVRAAASFNSSKNYLRPISYDFLSQIDNADEYGTNGY

InterPro domains:
  IPR011990 Tetratricopeptide-like helical domain superfamily [SSF48452] (9-70)

Foldseek 3Di:
DDDPDDDPVNVLVVCCVPCPPVPCNLVVCLVVVNCLVVCVVPPVPVNVVDDSQAVSDDWDDPVVLVPDPPSVVVDTSVD

Secondary structure (DSSP, 8-state):
---SS--HHHHHHHHHHHTTTSSHHHHHHHHTT-HHHHHHHH-HHHHTT--TTTTTSPPPPHHHHHH-TTHHHH--S--

Organism: NCBI:txid1121097